Protein AF-A0A0P7YAD1-F1 (afdb_monomer_lite)

Secondary structure (DSSP, 8-state):
--THHHHHHHHHHHTS-SS----TTS--SS---HHHHHTT----HHHHHHHT--HHHHHHTT---HHHHHHHHHHHHHHHHHH--S--S----S-GGG-SSHHHHHHHHHHHHT--GGGS-HHHHHHHHHHHGGGHHHHHHHHHHHHHHHHHHHHHHHHHHHHHHHHHHTTS------

Foldseek 3Di:
DPPPPVVVVVVVVVVPPPPPDQPPPPCLDPDFAPVCVVVVDHCDPVLVVLLPLAPCCQVVHPHDPLVVVLLVVLLVVVCVPQPVCPDDPFDLPPLVVVAPDSLSSSVSSCVSSVHDPVSDDSVRSVVSCVVCVVCSVVVSVVVVVSSVCSNVSNVVVVVRVVNRVVVVVVVDPPDDDD

Radius of gyration: 21.9 Å; chains: 1; bounding box: 56×37×68 Å

InterPro domains:
  IPR052220 Methyltransferase-like protein 25 [PTHR12496] (26-169)

Sequence (178 aa):
MEENVESHIGHLYRSHKFYGKRPVGGVWGFPMSQYLRDQAWFCGRNARMSACLALERVAVGKGLPTESLFYRAVFHVILQDHYNAFKSEKRVGNVYSKAGSFVDYVRKALRKLELDESKLSDSLVQSYHDKYRPRMKEMEAFNMLKVSLAPCIEGLILLDRLCYLKEQVNHCPQGPEG

Structure (mmCIF, N/CA/C/O backbone):
data_AF-A0A0P7YAD1-F1
#
_entry.id   AF-A0A0P7YAD1-F1
#
loop_
_atom_site.group_PDB
_atom_site.id
_atom_site.type_symbol
_atom_site.label_atom_id
_atom_site.label_alt_id
_atom_site.label_comp_id
_atom_site.label_asym_id
_atom_site.label_entity_id
_atom_site.label_seq_id
_atom_site.pdbx_PDB_ins_code
_atom_site.Cartn_x
_atom_site.Cartn_y
_atom_site.Cartn_z
_atom_site.occupancy
_atom_site.B_iso_or_equiv
_atom_site.auth_seq_id
_atom_site.auth_comp_id
_atom_site.auth_asym_id
_atom_site.auth_atom_id
_atom_site.pdbx_PDB_model_num
ATOM 1 N N . MET A 1 1 ? -10.689 -23.020 15.545 1.00 33.88 1 MET A N 1
ATOM 2 C CA . MET A 1 1 ? -11.239 -21.916 14.720 1.00 33.88 1 MET A CA 1
ATOM 3 C C . MET A 1 1 ? -10.129 -20.911 14.394 1.00 33.88 1 MET A C 1
ATOM 5 O O . MET A 1 1 ? -10.288 -19.720 14.617 1.00 33.88 1 MET A O 1
ATOM 9 N N . GLU A 1 2 ? -8.995 -21.390 13.873 1.00 28.39 2 GLU A N 1
ATOM 10 C CA . GLU A 1 2 ? -7.794 -20.568 13.611 1.00 28.39 2 GLU A CA 1
ATOM 11 C C . GLU A 1 2 ? -7.416 -20.514 12.119 1.00 28.39 2 GLU A C 1
ATOM 13 O O . GLU A 1 2 ? -6.610 -19.684 11.720 1.00 28.39 2 GLU A O 1
ATOM 18 N N . GLU A 1 3 ? -8.073 -21.290 11.253 1.00 26.02 3 GLU A N 1
ATOM 19 C CA . GLU A 1 3 ? -7.731 -21.380 9.821 1.00 26.02 3 GLU A CA 1
ATOM 20 C C . GLU A 1 3 ? -8.206 -20.201 8.949 1.00 26.02 3 GLU A C 1
ATOM 22 O O . GLU A 1 3 ? -7.826 -20.097 7.785 1.00 26.02 3 GLU A O 1
ATOM 27 N N . ASN A 1 4 ? -9.028 -19.280 9.464 1.00 31.06 4 ASN A N 1
ATOM 28 C CA . ASN A 1 4 ? -9.724 -18.309 8.603 1.00 31.06 4 ASN A CA 1
ATOM 29 C C . ASN A 1 4 ? -9.055 -16.922 8.496 1.00 31.06 4 ASN A C 1
ATOM 31 O O . ASN A 1 4 ? -9.454 -16.102 7.667 1.00 31.06 4 ASN A O 1
ATOM 35 N N . VAL A 1 5 ? -8.022 -16.643 9.300 1.00 36.38 5 VAL A N 1
ATOM 36 C CA . VAL A 1 5 ? -7.382 -15.312 9.364 1.00 36.38 5 VAL A CA 1
ATOM 37 C C . VAL A 1 5 ? -6.183 -15.189 8.410 1.00 36.38 5 VAL A C 1
ATOM 39 O O . VAL A 1 5 ? -5.984 -14.125 7.813 1.00 36.38 5 VAL A O 1
ATOM 42 N N . GLU A 1 6 ? -5.421 -16.267 8.195 1.00 29.31 6 GLU A N 1
ATOM 43 C CA . GLU A 1 6 ? -4.294 -16.289 7.243 1.00 29.31 6 GLU A CA 1
ATOM 44 C C . GLU A 1 6 ? -4.761 -16.174 5.785 1.00 29.31 6 GLU A C 1
ATOM 46 O O . GLU A 1 6 ? -4.167 -15.439 4.990 1.00 29.31 6 GLU A O 1
ATOM 51 N N . SER A 1 7 ? -5.895 -16.801 5.453 1.00 32.44 7 SER A N 1
ATOM 52 C CA . SER A 1 7 ? -6.536 -16.683 4.137 1.00 32.44 7 SER A CA 1
ATOM 53 C C . SER A 1 7 ? -6.881 -15.228 3.789 1.00 32.44 7 SER A C 1
ATOM 55 O O . SER A 1 7 ? -6.667 -14.799 2.655 1.00 32.44 7 SER A O 1
ATOM 57 N N . HIS A 1 8 ? -7.340 -14.427 4.759 1.00 34.62 8 HIS A N 1
ATOM 58 C CA . HIS A 1 8 ? -7.904 -13.095 4.504 1.00 34.62 8 HIS A CA 1
ATOM 59 C C . HIS A 1 8 ? -6.856 -11.984 4.329 1.00 34.62 8 HIS A C 1
ATOM 61 O O . HIS A 1 8 ? -7.015 -11.132 3.449 1.00 34.62 8 HIS A O 1
ATOM 67 N N . ILE A 1 9 ? -5.745 -12.017 5.078 1.00 37.88 9 ILE A N 1
ATOM 68 C CA . ILE A 1 9 ? -4.598 -11.127 4.795 1.00 37.88 9 ILE A CA 1
ATOM 69 C C . ILE A 1 9 ? -3.964 -11.514 3.457 1.00 37.88 9 ILE A C 1
ATOM 71 O O . ILE A 1 9 ? -3.654 -10.642 2.637 1.00 37.88 9 ILE A O 1
ATOM 75 N N . GLY A 1 10 ? -3.875 -12.821 3.192 1.00 30.00 10 GLY A N 1
ATOM 76 C CA . GLY A 1 10 ? -3.528 -13.347 1.881 1.00 30.00 10 GLY A CA 1
ATOM 77 C C . GLY A 1 10 ? -4.451 -12.807 0.789 1.00 30.00 10 GLY A C 1
ATOM 78 O O . GLY A 1 10 ? -3.959 -12.408 -0.258 1.00 30.00 10 GLY A O 1
ATOM 79 N N . HIS A 1 11 ? -5.765 -12.710 1.022 1.00 30.70 11 HIS A N 1
ATOM 80 C CA . HIS A 1 11 ? -6.741 -12.272 0.020 1.00 30.70 11 HIS A CA 1
ATOM 81 C C . HIS A 1 11 ? -6.671 -10.772 -0.316 1.00 30.70 11 HIS A C 1
ATOM 83 O O . HIS A 1 11 ? -6.850 -10.398 -1.482 1.00 30.70 11 HIS A O 1
ATOM 89 N N . LEU A 1 12 ? -6.342 -9.926 0.669 1.00 38.22 12 LEU A N 1
ATOM 90 C CA . LEU A 1 12 ? -6.096 -8.490 0.476 1.00 38.22 12 LEU A CA 1
ATOM 91 C C . LEU A 1 12 ? -4.857 -8.221 -0.399 1.00 38.22 12 LEU A C 1
ATOM 93 O O . LEU A 1 12 ? -4.851 -7.253 -1.160 1.00 38.22 12 LEU A O 1
ATOM 97 N N . TYR A 1 13 ? -3.860 -9.114 -0.381 1.00 37.09 13 TYR A N 1
ATOM 98 C CA . TYR A 1 13 ? -2.727 -9.091 -1.318 1.00 37.09 13 TYR A CA 1
ATOM 99 C C . TYR A 1 13 ? -2.970 -9.903 -2.606 1.00 37.09 13 TYR A C 1
ATOM 101 O O . TYR A 1 13 ? -2.448 -9.549 -3.661 1.00 37.09 13 TYR A O 1
ATOM 109 N N . ARG A 1 14 ? -3.826 -10.933 -2.570 1.00 30.84 14 ARG A N 1
ATOM 110 C CA . ARG A 1 14 ? -4.190 -11.797 -3.715 1.00 30.84 14 ARG A CA 1
ATOM 111 C C . ARG A 1 14 ? -5.098 -11.102 -4.730 1.00 30.84 14 ARG A C 1
ATOM 113 O O . ARG A 1 14 ? -5.186 -11.541 -5.873 1.00 30.84 14 ARG A O 1
ATOM 120 N N . SER A 1 15 ? -5.755 -10.002 -4.351 1.00 26.36 15 SER A N 1
ATOM 121 C CA . SER A 1 15 ? -6.592 -9.225 -5.279 1.00 26.36 15 SER A CA 1
ATOM 122 C C . SER A 1 15 ? -5.781 -8.367 -6.267 1.00 26.36 15 SER A C 1
ATOM 124 O O . SER A 1 15 ? -6.325 -7.865 -7.249 1.00 26.36 15 SER A O 1
ATOM 126 N N . HIS A 1 16 ? -4.458 -8.260 -6.093 1.00 33.84 16 HIS A N 1
ATOM 127 C CA . HIS A 1 16 ? -3.575 -7.939 -7.213 1.00 33.84 16 HIS A CA 1
ATOM 128 C C . HIS A 1 16 ? -3.296 -9.228 -7.980 1.00 33.84 16 HIS A C 1
ATOM 130 O O . HIS A 1 16 ? -2.277 -9.884 -7.776 1.00 33.84 16 HIS A O 1
ATOM 136 N N . LYS A 1 17 ? -4.207 -9.597 -8.889 1.00 28.75 17 LYS A N 1
ATOM 137 C CA . LYS A 1 17 ? -3.849 -10.519 -9.967 1.00 28.75 17 LYS A CA 1
ATOM 138 C C . LYS A 1 17 ? -2.569 -9.974 -10.612 1.00 28.75 17 LYS A C 1
ATOM 140 O O . LYS A 1 17 ? -2.616 -8.935 -11.264 1.00 28.75 17 LYS A O 1
ATOM 145 N N . PHE A 1 18 ? -1.452 -10.687 -10.465 1.00 35.75 18 PHE A N 1
ATOM 146 C CA . PHE A 1 18 ? -0.202 -10.492 -11.216 1.00 35.75 18 PHE A CA 1
ATOM 147 C C . PHE A 1 18 ? -0.360 -10.861 -12.706 1.00 35.75 18 PHE A C 1
ATOM 149 O O . PHE A 1 18 ? 0.581 -11.258 -13.374 1.00 35.75 18 PHE A O 1
ATOM 156 N N . TYR A 1 19 ? -1.564 -10.693 -13.245 1.00 34.97 19 TYR A N 1
ATOM 157 C CA . TYR A 1 19 ? -1.807 -10.560 -14.665 1.00 34.97 19 TYR A CA 1
ATOM 158 C C . TYR A 1 19 ? -2.118 -9.087 -14.861 1.00 34.97 19 TYR A C 1
ATOM 160 O O . TYR A 1 19 ? -3.256 -8.650 -14.666 1.00 34.97 19 TYR A O 1
ATOM 168 N N . GLY A 1 20 ? -1.082 -8.302 -15.161 1.00 43.09 20 GLY A N 1
ATOM 169 C CA . GLY A 1 20 ? -1.283 -6.943 -15.636 1.00 43.09 20 GLY A CA 1
ATOM 170 C C . GLY A 1 20 ? -2.297 -7.002 -16.773 1.00 43.09 20 GLY A C 1
ATOM 171 O O . GLY A 1 20 ? -2.070 -7.681 -17.774 1.00 43.09 20 GLY A O 1
ATOM 172 N N . LYS A 1 21 ? -3.460 -6.360 -16.603 1.00 43.47 21 LYS A N 1
ATOM 173 C CA . LYS A 1 21 ? -4.365 -6.121 -17.730 1.00 43.47 21 LYS A CA 1
ATOM 174 C C . LYS A 1 21 ? -3.512 -5.492 -18.831 1.00 43.47 21 LYS A C 1
ATOM 176 O O . LYS A 1 21 ? -2.878 -4.468 -18.570 1.00 43.47 21 LYS A O 1
ATOM 181 N N . ARG A 1 22 ? -3.500 -6.101 -20.025 1.00 51.75 22 ARG A N 1
ATOM 182 C CA . ARG A 1 22 ? -2.919 -5.488 -21.228 1.00 51.75 22 ARG A CA 1
ATOM 183 C C . ARG A 1 22 ? -3.364 -4.021 -21.275 1.00 51.75 22 ARG A C 1
ATOM 185 O O . ARG A 1 22 ? -4.562 -3.782 -21.080 1.00 51.75 22 ARG A O 1
ATOM 192 N N . PRO A 1 23 ? -2.461 -3.051 -21.497 1.00 51.47 23 PRO A N 1
ATOM 193 C CA . PRO A 1 23 ? -2.875 -1.671 -21.671 1.00 51.47 23 PRO A CA 1
ATOM 194 C C . PRO A 1 23 ? -3.835 -1.621 -22.858 1.00 51.47 23 PRO A C 1
ATOM 196 O O . PRO A 1 23 ? -3.457 -1.927 -23.989 1.00 51.47 23 PRO A O 1
ATOM 199 N N . VAL A 1 24 ? -5.098 -1.292 -22.600 1.00 46.03 24 VAL A N 1
ATOM 200 C CA . VAL A 1 24 ? -6.066 -1.035 -23.665 1.00 46.03 24 VAL A CA 1
ATOM 201 C C . VAL A 1 24 ? -5.606 0.270 -24.315 1.00 46.03 24 VAL A C 1
ATOM 203 O O . VAL A 1 24 ? -5.712 1.324 -23.697 1.00 46.03 24 VAL A O 1
ATOM 206 N N . GLY A 1 25 ? -4.981 0.178 -25.493 1.00 55.97 25 GLY A N 1
ATOM 207 C CA . GLY A 1 25 ? -4.417 1.330 -26.210 1.00 55.97 25 GLY A CA 1
ATOM 208 C C . GLY A 1 25 ? -2.891 1.360 -26.377 1.00 55.97 25 GLY A C 1
ATOM 209 O O . GLY A 1 25 ? -2.363 2.404 -26.735 1.00 55.97 25 GLY A O 1
ATOM 210 N N . GLY A 1 26 ? -2.159 0.266 -26.124 1.00 52.25 26 GLY A N 1
ATOM 211 C CA . GLY A 1 26 ? -0.745 0.146 -26.541 1.00 52.25 26 GLY A CA 1
ATOM 212 C C . GLY A 1 26 ? 0.274 0.977 -25.746 1.00 52.25 26 GLY A C 1
ATOM 213 O O . GLY A 1 26 ? 1.462 0.961 -26.057 1.00 52.25 26 GLY A O 1
ATOM 214 N N . VAL A 1 27 ? -0.153 1.675 -24.691 1.00 53.19 27 VAL A N 1
ATOM 215 C CA . VAL A 1 27 ? 0.749 2.450 -23.832 1.00 53.19 27 VAL A CA 1
ATOM 216 C C . VAL A 1 27 ? 1.306 1.543 -22.735 1.00 53.19 27 VAL A C 1
ATOM 218 O O . VAL A 1 27 ? 0.691 1.353 -21.688 1.00 53.19 27 VAL A O 1
ATOM 221 N N . TRP A 1 28 ? 2.497 0.990 -22.960 1.00 57.94 28 TRP A N 1
ATOM 222 C CA . TRP A 1 28 ? 3.236 0.172 -21.983 1.00 57.94 28 TRP A CA 1
ATOM 223 C C . TRP A 1 28 ? 3.667 0.960 -20.730 1.00 57.94 28 TRP A C 1
ATOM 225 O O . TRP A 1 28 ? 4.074 0.386 -19.719 1.00 57.94 28 TRP A O 1
ATOM 235 N N . GLY A 1 29 ? 3.509 2.286 -20.768 1.00 62.19 29 GLY A N 1
ATOM 236 C CA . GLY A 1 29 ? 3.978 3.214 -19.753 1.00 62.19 29 GLY A CA 1
ATOM 237 C C . GLY A 1 29 ? 5.424 3.613 -20.024 1.00 62.19 29 GLY A C 1
ATOM 238 O O . GLY A 1 29 ? 5.790 3.904 -21.155 1.00 62.19 29 GLY A O 1
ATOM 239 N N . PHE A 1 30 ? 6.220 3.662 -18.960 1.00 62.94 30 PHE A N 1
ATOM 240 C CA . PHE A 1 30 ? 7.678 3.809 -18.975 1.00 62.94 30 PHE A CA 1
ATOM 241 C C . PHE A 1 30 ? 8.341 3.015 -20.124 1.00 62.94 30 PHE A C 1
ATOM 243 O O . PHE A 1 30 ? 7.892 1.896 -20.372 1.00 62.94 30 PHE A O 1
ATOM 250 N N . PRO A 1 31 ? 9.375 3.544 -20.815 1.00 75.31 31 PRO A N 1
ATOM 251 C CA . PRO A 1 31 ? 9.978 2.845 -21.951 1.00 75.31 31 PRO A CA 1
ATOM 252 C C . PRO A 1 31 ? 10.524 1.485 -21.505 1.00 75.31 31 PRO A C 1
ATOM 254 O O . PRO A 1 31 ? 11.282 1.424 -20.538 1.00 75.31 31 PRO A O 1
ATOM 257 N N . MET A 1 32 ? 10.107 0.423 -22.199 1.00 85.19 32 MET A N 1
ATOM 258 C CA . MET A 1 32 ? 10.561 -0.955 -21.982 1.00 85.19 32 MET A CA 1
ATOM 259 C C . MET A 1 32 ? 11.141 -1.528 -23.267 1.00 85.19 32 MET A C 1
ATOM 261 O O . MET A 1 32 ? 10.681 -1.151 -24.352 1.00 85.19 32 MET A O 1
ATOM 265 N N . SER A 1 33 ? 12.097 -2.447 -23.140 1.00 90.94 33 SER A N 1
ATOM 266 C CA . SER A 1 33 ? 12.703 -3.147 -24.278 1.00 90.94 33 SER A CA 1
ATOM 267 C C . SER A 1 33 ? 11.670 -3.922 -25.099 1.00 90.94 33 SER A C 1
ATOM 269 O O . SER A 1 33 ? 10.622 -4.334 -24.587 1.00 90.94 33 SER A O 1
ATOM 271 N N . GLN A 1 34 ? 11.962 -4.142 -26.380 1.00 89.38 34 GLN A N 1
ATOM 272 C CA . GLN A 1 34 ? 11.157 -4.991 -27.252 1.00 89.38 34 GLN A CA 1
ATOM 273 C C . GLN A 1 34 ? 11.053 -6.405 -26.681 1.00 89.38 34 GLN A C 1
ATOM 275 O O . GLN A 1 34 ? 9.955 -6.953 -26.646 1.00 89.38 34 GLN A O 1
ATOM 280 N N . TYR A 1 35 ? 12.142 -6.934 -26.117 1.00 90.19 35 TYR A N 1
ATOM 281 C CA . TYR A 1 35 ? 12.139 -8.238 -25.455 1.00 90.19 35 TYR A CA 1
ATOM 282 C C . TYR A 1 35 ? 11.052 -8.352 -24.372 1.00 90.19 35 TYR A C 1
ATOM 284 O O . TYR A 1 35 ? 10.239 -9.277 -24.401 1.00 90.19 35 TYR A O 1
ATOM 292 N N . LEU A 1 36 ? 10.976 -7.398 -23.433 1.00 89.12 36 LEU A N 1
ATOM 293 C CA . LEU A 1 36 ? 9.944 -7.440 -22.389 1.00 89.12 36 LEU A CA 1
ATOM 294 C C . LEU A 1 36 ? 8.533 -7.181 -22.932 1.00 89.12 36 LEU A C 1
ATOM 296 O O . LEU A 1 36 ? 7.573 -7.750 -22.401 1.00 89.12 36 LEU A O 1
ATOM 300 N N . ARG A 1 37 ? 8.391 -6.363 -23.985 1.00 86.81 37 ARG A N 1
ATOM 301 C CA . ARG A 1 37 ? 7.104 -6.157 -24.673 1.00 86.81 37 ARG A CA 1
ATOM 302 C C . ARG A 1 37 ? 6.595 -7.447 -25.317 1.00 86.81 37 ARG A C 1
ATOM 304 O O . ARG A 1 37 ? 5.426 -7.782 -25.127 1.00 86.81 37 ARG A O 1
ATOM 311 N N . ASP A 1 38 ? 7.459 -8.187 -26.009 1.00 89.19 38 ASP A N 1
ATOM 312 C CA . ASP A 1 38 ? 7.120 -9.451 -26.683 1.00 89.19 38 ASP A CA 1
ATOM 313 C C . ASP A 1 38 ? 6.714 -10.534 -25.685 1.00 89.19 38 ASP A C 1
ATOM 315 O O . ASP A 1 38 ? 5.788 -11.308 -25.918 1.00 89.19 38 ASP A O 1
ATOM 319 N N . GLN A 1 39 ? 7.361 -10.536 -24.522 1.00 87.69 39 GLN A N 1
ATOM 320 C CA . GLN A 1 39 ? 7.035 -11.417 -23.405 1.00 87.69 39 GLN A CA 1
ATOM 321 C C . GLN A 1 39 ? 5.830 -10.922 -22.574 1.00 87.69 39 GLN A C 1
ATOM 323 O O . GLN A 1 39 ? 5.520 -11.492 -21.529 1.00 87.69 39 GLN A O 1
ATOM 328 N N . ALA A 1 40 ? 5.145 -9.861 -23.017 1.00 84.62 40 ALA A N 1
ATOM 329 C CA . ALA A 1 40 ? 3.976 -9.265 -22.370 1.00 84.62 40 ALA A CA 1
ATOM 330 C C . ALA A 1 40 ? 4.185 -8.884 -20.889 1.00 84.62 40 ALA A C 1
ATOM 332 O O . ALA A 1 40 ? 3.241 -8.907 -20.090 1.00 84.62 40 ALA A O 1
ATOM 333 N N . TRP A 1 41 ? 5.408 -8.497 -20.513 1.00 84.12 41 TRP A N 1
ATOM 334 C CA . TRP A 1 41 ? 5.685 -7.975 -19.176 1.00 84.12 41 TRP A CA 1
ATOM 335 C C . TRP A 1 41 ? 5.097 -6.578 -18.997 1.00 84.12 41 TRP A C 1
ATOM 337 O O . TRP A 1 41 ? 4.873 -5.836 -19.951 1.00 84.12 41 TRP A O 1
ATOM 347 N N . PHE A 1 42 ? 4.850 -6.202 -17.741 1.00 79.50 42 PHE A N 1
ATOM 348 C CA . PHE A 1 42 ? 4.350 -4.876 -17.398 1.00 79.50 42 PHE A CA 1
ATOM 349 C C . PHE A 1 42 ? 5.025 -4.336 -16.138 1.00 79.50 42 PHE A C 1
ATOM 351 O O . PHE A 1 42 ? 4.762 -4.790 -15.022 1.00 79.50 42 PHE A O 1
ATOM 358 N N . CYS A 1 43 ? 5.846 -3.298 -16.299 1.00 80.19 43 CYS A N 1
ATOM 359 C CA . CYS A 1 43 ? 6.415 -2.563 -15.176 1.00 80.19 43 CYS A CA 1
ATOM 360 C C . CYS A 1 43 ? 5.463 -1.442 -14.733 1.00 80.19 43 CYS A C 1
ATOM 362 O O . CYS A 1 43 ? 5.580 -0.284 -15.136 1.00 80.19 43 CYS A O 1
ATOM 364 N N . GLY A 1 44 ? 4.476 -1.788 -13.903 1.00 82.12 44 GLY A N 1
ATOM 365 C CA . GLY A 1 44 ? 3.472 -0.847 -13.402 1.00 82.12 44 GLY A CA 1
ATOM 366 C C . GLY A 1 44 ? 3.996 0.167 -12.376 1.00 82.12 44 GLY A C 1
ATOM 367 O O . GLY A 1 44 ? 5.119 0.082 -11.881 1.00 82.12 44 GLY A O 1
ATOM 368 N N . ARG A 1 45 ? 3.137 1.123 -11.984 1.00 83.88 45 ARG A N 1
ATOM 369 C CA . ARG A 1 45 ? 3.468 2.142 -10.967 1.00 83.88 45 ARG A CA 1
ATOM 370 C C . ARG A 1 45 ? 3.987 1.523 -9.666 1.00 83.88 45 ARG A C 1
ATOM 372 O O . ARG A 1 45 ? 4.941 2.047 -9.111 1.00 83.88 45 ARG A O 1
ATOM 379 N N . ASN A 1 46 ? 3.386 0.431 -9.193 1.00 85.81 46 ASN A N 1
ATOM 380 C CA . ASN A 1 46 ? 3.787 -0.208 -7.936 1.00 85.81 46 ASN A CA 1
ATOM 381 C C . ASN A 1 46 ? 5.214 -0.760 -7.999 1.00 85.81 46 ASN A C 1
ATOM 383 O O . ASN A 1 46 ? 5.969 -0.523 -7.068 1.00 85.81 46 ASN A O 1
ATOM 387 N N . ALA A 1 47 ? 5.599 -1.410 -9.103 1.00 87.75 47 ALA A N 1
ATOM 388 C CA . ALA A 1 47 ? 6.963 -1.904 -9.294 1.00 87.75 47 ALA A CA 1
ATOM 389 C C . ALA A 1 47 ? 7.974 -0.749 -9.265 1.00 87.75 47 ALA A C 1
ATOM 391 O O . ALA A 1 47 ? 8.934 -0.789 -8.502 1.00 87.75 47 ALA A O 1
ATOM 392 N N . ARG A 1 48 ? 7.692 0.338 -9.998 1.00 88.69 48 ARG A N 1
ATOM 393 C CA . ARG A 1 48 ? 8.544 1.539 -9.998 1.00 88.69 48 ARG A CA 1
ATOM 394 C C . ARG A 1 48 ? 8.627 2.209 -8.625 1.00 88.69 48 ARG A C 1
ATOM 396 O O . ARG A 1 48 ? 9.701 2.614 -8.213 1.00 88.69 48 ARG A O 1
ATOM 403 N N . MET A 1 49 ? 7.512 2.302 -7.898 1.00 89.81 49 MET A N 1
ATOM 404 C CA . MET A 1 49 ? 7.504 2.833 -6.529 1.00 89.81 49 MET A CA 1
ATOM 405 C C . MET A 1 49 ? 8.290 1.936 -5.565 1.00 89.81 49 MET A C 1
ATOM 407 O O . MET A 1 49 ? 8.965 2.452 -4.681 1.00 89.81 49 MET A O 1
ATOM 411 N N . SER A 1 50 ? 8.200 0.612 -5.725 1.00 90.75 50 SER A N 1
ATOM 412 C CA . SER A 1 50 ? 8.943 -0.354 -4.915 1.00 90.75 50 SER A CA 1
ATOM 413 C C . SER A 1 50 ? 10.441 -0.300 -5.181 1.00 90.75 50 SER A C 1
ATOM 415 O O . SER A 1 50 ? 11.192 -0.342 -4.219 1.00 90.75 50 SER A O 1
ATOM 417 N N . ALA A 1 51 ? 10.871 -0.126 -6.433 1.00 92.06 51 ALA A N 1
ATOM 418 C CA . ALA A 1 51 ? 12.282 0.057 -6.780 1.00 92.06 51 ALA A CA 1
ATOM 419 C C . ALA A 1 51 ? 12.920 1.270 -6.079 1.00 92.06 51 ALA A C 1
ATOM 421 O O . ALA A 1 51 ? 14.104 1.261 -5.784 1.00 92.06 51 ALA A O 1
ATOM 422 N N . CYS A 1 52 ? 12.136 2.301 -5.750 1.00 90.12 52 CYS A N 1
ATOM 423 C CA . CYS A 1 52 ? 12.629 3.483 -5.039 1.00 90.12 52 CYS A CA 1
ATOM 424 C C . CYS A 1 52 ? 12.720 3.313 -3.507 1.00 90.12 52 CYS A C 1
ATOM 426 O O . CYS A 1 52 ? 13.005 4.288 -2.802 1.00 90.12 52 CYS A O 1
ATOM 428 N N . LEU A 1 53 ? 12.433 2.127 -2.959 1.00 88.50 53 LEU A N 1
ATOM 429 C CA . LEU A 1 53 ? 12.568 1.858 -1.525 1.00 88.50 53 LEU A CA 1
ATOM 430 C C . LEU A 1 53 ? 14.038 1.579 -1.182 1.00 88.50 53 LEU A C 1
ATOM 432 O O . LEU A 1 53 ? 14.496 0.446 -1.237 1.00 88.50 53 LEU A O 1
ATOM 436 N N . ALA A 1 54 ? 14.779 2.616 -0.801 1.00 84.31 54 ALA A N 1
ATOM 437 C CA . ALA A 1 54 ? 16.179 2.473 -0.406 1.00 84.31 54 ALA A CA 1
ATOM 438 C C . ALA A 1 54 ? 16.319 1.978 1.045 1.00 84.31 54 ALA A C 1
ATOM 440 O O . ALA A 1 54 ? 15.787 2.606 1.966 1.00 84.31 54 ALA A O 1
ATOM 441 N N . LEU A 1 55 ? 17.094 0.906 1.255 1.00 83.81 55 LEU A N 1
ATOM 442 C CA . LEU A 1 55 ? 17.395 0.362 2.586 1.00 83.81 55 LEU A CA 1
ATOM 443 C C . LEU A 1 55 ? 18.075 1.390 3.495 1.00 83.81 55 LEU A C 1
ATOM 445 O O . LEU A 1 55 ? 17.676 1.548 4.645 1.00 83.81 55 LEU A O 1
ATOM 449 N N . GLU A 1 56 ? 19.039 2.142 2.966 1.00 83.38 56 GLU A N 1
ATOM 450 C CA . GLU A 1 56 ? 19.757 3.182 3.711 1.00 83.38 56 GLU A CA 1
ATOM 451 C C . GLU A 1 56 ? 18.807 4.248 4.273 1.00 83.38 56 GLU A C 1
ATOM 453 O O . GLU A 1 56 ? 18.905 4.629 5.437 1.00 83.38 56 GLU A O 1
ATOM 458 N N . ARG A 1 57 ? 17.805 4.665 3.486 1.00 82.88 57 ARG A N 1
ATOM 459 C CA . ARG A 1 57 ? 16.790 5.630 3.933 1.00 82.88 57 ARG A CA 1
ATOM 460 C C . ARG A 1 57 ? 15.972 5.095 5.108 1.00 82.88 57 ARG A C 1
ATOM 462 O O . ARG A 1 57 ? 15.542 5.876 5.951 1.00 82.88 57 ARG A O 1
ATOM 469 N N . VAL A 1 58 ? 15.725 3.788 5.146 1.00 82.00 58 VAL A N 1
ATOM 470 C CA . VAL A 1 58 ? 14.999 3.144 6.246 1.00 82.00 58 VAL A CA 1
ATOM 471 C C . VAL A 1 58 ? 15.893 3.016 7.479 1.00 82.00 58 VAL A C 1
ATOM 473 O O . VAL A 1 58 ? 15.424 3.294 8.577 1.00 82.00 58 VAL A O 1
ATOM 476 N N . ALA A 1 59 ? 17.163 2.650 7.295 1.00 79.69 59 ALA A N 1
ATOM 477 C CA . ALA A 1 59 ? 18.120 2.445 8.381 1.00 79.69 59 ALA A CA 1
ATOM 478 C C . ALA A 1 59 ? 18.567 3.752 9.063 1.00 79.69 59 ALA A C 1
ATOM 480 O O . ALA A 1 59 ? 18.685 3.791 10.283 1.00 79.69 59 ALA A O 1
ATOM 481 N N . VAL A 1 60 ? 18.802 4.819 8.291 1.00 78.00 60 VAL A N 1
ATOM 482 C CA . VAL A 1 60 ? 19.297 6.123 8.784 1.00 78.00 60 VAL A CA 1
ATOM 483 C C . VAL A 1 60 ? 18.153 7.116 9.045 1.00 78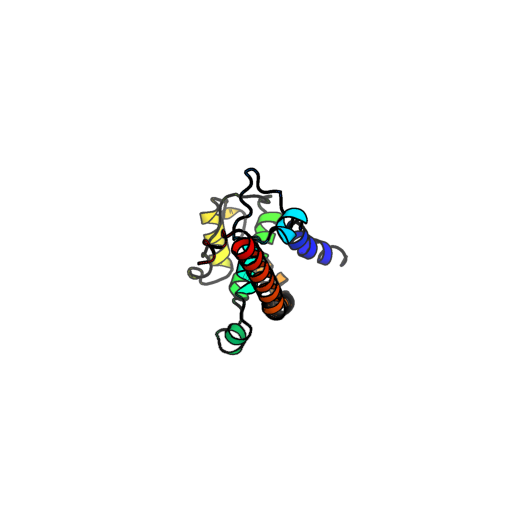.00 60 VAL A C 1
ATOM 485 O O . VAL A 1 60 ? 18.301 8.071 9.805 1.00 78.00 60 VAL A O 1
ATOM 488 N N . GLY A 1 61 ? 16.998 6.919 8.404 1.00 74.38 61 GLY A N 1
ATOM 489 C CA . GLY A 1 61 ? 15.829 7.787 8.536 1.00 74.38 61 GLY A CA 1
ATOM 490 C C . GLY A 1 61 ? 14.891 7.411 9.689 1.00 74.38 61 GLY A C 1
ATOM 491 O O . GLY A 1 61 ? 15.245 6.710 10.628 1.00 74.38 61 GLY A O 1
ATOM 492 N N . LYS A 1 62 ? 13.631 7.860 9.601 1.00 68.00 62 LYS A N 1
ATOM 493 C CA . LYS A 1 62 ? 12.576 7.605 10.609 1.00 68.00 62 LYS A CA 1
ATOM 494 C C . LYS A 1 62 ? 11.989 6.178 10.564 1.00 68.00 62 LYS A C 1
ATOM 496 O O . LYS A 1 62 ? 10.880 5.970 11.049 1.00 68.00 62 LYS A O 1
ATOM 501 N N . GLY A 1 63 ? 12.680 5.216 9.951 1.00 74.81 63 GLY A N 1
ATOM 502 C CA . GLY A 1 63 ? 12.148 3.874 9.711 1.00 74.81 63 GLY A CA 1
ATOM 503 C C . GLY A 1 63 ? 10.970 3.844 8.726 1.00 74.81 63 GLY A C 1
ATOM 504 O O . GLY A 1 63 ? 10.754 4.763 7.930 1.00 74.81 63 GLY A O 1
ATOM 505 N N . LEU A 1 64 ? 10.209 2.750 8.752 1.00 78.31 64 LEU A N 1
ATOM 506 C CA . LEU A 1 64 ? 9.017 2.567 7.920 1.00 78.31 64 LEU A CA 1
ATOM 507 C C . LEU A 1 64 ? 7.804 3.291 8.537 1.00 78.31 64 LEU A C 1
ATOM 509 O O . LEU A 1 64 ? 7.667 3.310 9.759 1.00 78.31 64 LEU A O 1
ATOM 513 N N . PRO A 1 65 ? 6.877 3.858 7.736 1.00 77.06 65 PRO A N 1
ATOM 514 C CA . PRO A 1 65 ? 5.688 4.556 8.241 1.00 77.06 65 PRO A CA 1
ATOM 515 C C . PRO A 1 65 ? 4.591 3.575 8.705 1.00 77.06 65 PRO A C 1
ATOM 517 O O . PRO A 1 65 ? 3.442 3.644 8.255 1.00 77.06 65 PRO A O 1
ATOM 520 N N . THR A 1 66 ? 4.958 2.646 9.589 1.00 82.50 66 THR A N 1
ATOM 521 C CA . THR A 1 66 ? 4.174 1.483 10.021 1.00 82.50 66 THR A CA 1
ATOM 522 C C . THR A 1 66 ? 2.821 1.889 10.600 1.00 82.50 66 THR A C 1
ATOM 524 O O . THR A 1 66 ? 1.802 1.387 10.143 1.00 82.50 66 THR A O 1
ATOM 527 N N . GLU A 1 67 ? 2.767 2.874 11.494 1.00 90.69 67 GLU A N 1
ATOM 528 C CA . GLU A 1 67 ? 1.518 3.279 12.162 1.00 90.69 67 GLU A CA 1
ATOM 529 C C . GLU A 1 67 ? 0.432 3.739 11.169 1.00 90.69 67 GLU A C 1
ATOM 531 O O . GLU A 1 67 ? -0.729 3.336 11.228 1.00 90.69 67 GLU A O 1
ATOM 536 N N . SER A 1 68 ? 0.825 4.525 10.162 1.00 91.50 68 SER A N 1
ATOM 537 C CA . SER A 1 68 ? -0.107 5.005 9.137 1.00 91.50 68 SER A CA 1
ATOM 538 C C . SER A 1 68 ? -0.651 3.877 8.256 1.00 91.50 68 SER A C 1
ATOM 540 O O . SER A 1 68 ? -1.807 3.920 7.826 1.00 91.50 68 SER A O 1
ATOM 542 N N . LEU A 1 69 ? 0.170 2.858 7.985 1.00 90.88 69 LEU A N 1
ATOM 543 C CA . LEU A 1 69 ? -0.233 1.669 7.237 1.00 90.88 69 LEU A CA 1
ATOM 544 C C . LEU A 1 69 ? -1.146 0.784 8.085 1.00 90.88 69 LEU A C 1
ATOM 546 O O . LEU A 1 69 ? -2.132 0.263 7.564 1.00 90.88 69 LEU A O 1
ATOM 550 N N . PHE A 1 70 ? -0.865 0.691 9.384 1.00 94.06 70 PHE A N 1
ATOM 551 C CA . PHE A 1 70 ? -1.665 -0.053 10.347 1.00 94.06 70 PHE A CA 1
ATOM 552 C C . PHE A 1 70 ? -3.079 0.524 10.411 1.00 94.06 70 PHE A C 1
ATOM 554 O O . PHE A 1 70 ? -4.049 -0.200 10.191 1.00 94.06 70 PHE A O 1
ATOM 561 N N . TYR A 1 71 ? -3.203 1.845 10.570 1.00 95.62 71 TYR A N 1
ATOM 562 C CA . TYR A 1 71 ? -4.501 2.524 10.628 1.00 95.62 71 TYR A CA 1
ATOM 563 C C . TYR A 1 71 ? -5.332 2.263 9.370 1.00 95.62 71 TYR A C 1
ATOM 565 O O . TYR A 1 71 ? -6.523 1.969 9.451 1.00 95.62 71 TYR A O 1
ATOM 573 N N . ARG A 1 72 ? -4.695 2.309 8.193 1.00 93.69 72 ARG A N 1
ATOM 574 C CA . ARG A 1 72 ? -5.355 2.004 6.916 1.00 93.69 72 ARG A CA 1
ATOM 575 C C . ARG A 1 72 ? -5.826 0.555 6.841 1.00 93.69 72 ARG A C 1
ATOM 577 O O . ARG A 1 72 ? -6.929 0.313 6.359 1.00 93.69 72 ARG A O 1
ATOM 584 N N . ALA A 1 73 ? -4.997 -0.390 7.279 1.00 93.38 73 ALA A N 1
ATOM 585 C CA . ALA A 1 73 ? -5.320 -1.810 7.240 1.00 93.38 73 ALA A CA 1
ATOM 586 C C . ALA A 1 73 ? -6.497 -2.139 8.166 1.00 93.38 73 ALA A C 1
ATOM 588 O O . ALA A 1 73 ? -7.466 -2.747 7.719 1.00 93.38 73 ALA A O 1
ATOM 589 N N . VAL A 1 74 ? -6.462 -1.670 9.416 1.00 95.69 74 VAL A N 1
ATOM 590 C CA . VAL A 1 74 ? -7.555 -1.893 10.375 1.00 95.69 74 VAL A CA 1
ATOM 591 C C . VAL A 1 74 ? -8.836 -1.196 9.916 1.00 95.69 74 VAL A C 1
ATOM 593 O O . VAL A 1 74 ? -9.911 -1.787 9.970 1.00 95.69 74 VAL A O 1
ATOM 596 N N . PHE A 1 75 ? -8.740 0.024 9.381 1.00 95.19 75 PHE A N 1
ATOM 597 C CA . PHE A 1 75 ? -9.903 0.719 8.829 1.00 95.19 75 PHE A CA 1
ATOM 598 C C . PHE A 1 75 ? -10.544 -0.034 7.656 1.00 95.19 75 PHE A C 1
ATOM 600 O O . PHE A 1 75 ? -11.767 -0.082 7.564 1.00 95.19 75 PHE A O 1
ATOM 607 N N . HIS A 1 76 ? -9.757 -0.673 6.785 1.00 92.69 76 HIS A N 1
ATOM 608 C CA . HIS A 1 76 ? -10.319 -1.529 5.736 1.00 92.69 76 HIS A CA 1
ATOM 609 C C . HIS A 1 76 ? -11.116 -2.714 6.299 1.00 92.69 76 HIS A C 1
ATOM 611 O O . HIS A 1 76 ? -12.157 -3.038 5.736 1.00 92.69 76 HIS A O 1
ATOM 617 N N . VAL A 1 77 ? -10.678 -3.324 7.406 1.00 93.56 77 VAL A N 1
ATOM 618 C CA . VAL A 1 77 ? -11.454 -4.386 8.073 1.00 93.56 77 VAL A CA 1
ATOM 619 C C . VAL A 1 77 ? -12.790 -3.833 8.579 1.00 93.56 77 VAL A C 1
ATOM 621 O O . VAL A 1 77 ? -13.831 -4.427 8.333 1.00 93.56 77 VAL A O 1
ATOM 624 N N . ILE A 1 78 ? -12.791 -2.646 9.194 1.00 94.88 78 ILE A N 1
ATOM 625 C CA . ILE A 1 78 ? -14.027 -1.982 9.643 1.00 94.88 78 ILE A CA 1
ATOM 626 C C . ILE A 1 78 ? -14.981 -1.713 8.464 1.00 94.88 78 ILE A C 1
ATOM 628 O O . ILE A 1 78 ? -16.186 -1.935 8.578 1.00 94.88 78 ILE A O 1
ATOM 632 N N . LEU A 1 79 ? 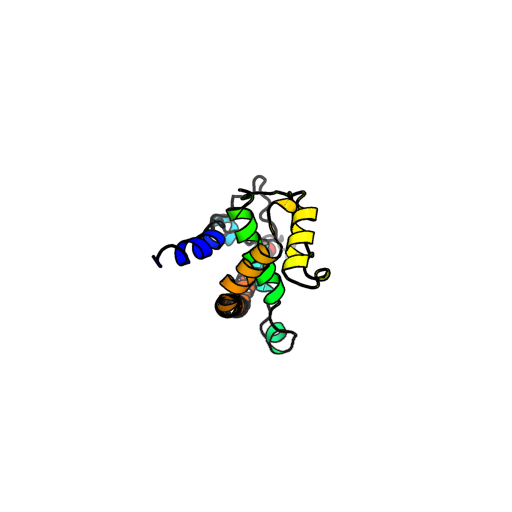-14.460 -1.254 7.319 1.00 92.69 79 LEU A N 1
ATOM 633 C CA . LEU A 1 79 ? -15.259 -1.030 6.106 1.00 92.69 79 LEU A CA 1
ATOM 634 C C . LEU A 1 79 ? -15.896 -2.317 5.570 1.00 92.69 79 LEU A C 1
ATOM 636 O O . LEU A 1 79 ? -17.040 -2.290 5.110 1.00 92.69 79 LEU A O 1
ATOM 640 N N . GLN A 1 80 ? -15.154 -3.422 5.625 1.00 89.44 80 GLN A N 1
ATOM 641 C CA . GLN A 1 80 ? -15.643 -4.741 5.241 1.00 89.44 80 GLN A CA 1
ATOM 642 C C . GLN A 1 80 ? -16.760 -5.205 6.182 1.00 89.44 80 GLN A C 1
ATOM 644 O O . GLN A 1 80 ? -17.819 -5.599 5.701 1.00 89.44 80 GLN A O 1
ATOM 649 N N . ASP A 1 81 ? -16.549 -5.096 7.492 1.00 92.75 81 ASP A N 1
ATOM 650 C CA . ASP A 1 81 ? -17.467 -5.632 8.499 1.00 92.75 81 ASP A CA 1
ATOM 651 C C . ASP A 1 81 ? -18.776 -4.827 8.612 1.00 92.75 81 ASP A C 1
ATOM 653 O O . ASP A 1 81 ? -19.837 -5.414 8.810 1.00 92.75 81 ASP A O 1
ATOM 657 N N . HIS A 1 82 ? -18.730 -3.493 8.477 1.00 92.44 82 HIS A N 1
ATOM 658 C CA . HIS A 1 82 ? -19.874 -2.619 8.817 1.00 92.44 82 HIS A CA 1
ATOM 659 C C . HIS A 1 82 ? -20.505 -1.878 7.636 1.00 92.44 82 HIS A C 1
ATOM 661 O O . HIS A 1 82 ? -21.628 -1.380 7.746 1.00 92.44 82 HIS A O 1
ATOM 667 N N . TYR A 1 83 ? -19.808 -1.776 6.501 1.00 89.00 83 TYR A N 1
ATOM 668 C CA . TYR A 1 83 ? -20.256 -0.947 5.374 1.00 89.00 83 TYR A CA 1
ATOM 669 C C . TYR A 1 83 ? -20.432 -1.719 4.066 1.00 89.00 83 TYR A C 1
ATOM 671 O O . TYR A 1 83 ? -20.861 -1.117 3.083 1.00 89.00 83 TYR A O 1
ATOM 679 N N . ASN A 1 84 ? -20.103 -3.020 4.020 1.00 79.75 84 ASN A N 1
ATOM 680 C CA . ASN A 1 84 ? -20.058 -3.821 2.784 1.00 79.75 84 ASN A CA 1
ATOM 681 C C . ASN A 1 84 ? -19.278 -3.117 1.648 1.00 79.75 84 ASN A C 1
ATOM 683 O O . ASN A 1 84 ? -19.485 -3.367 0.458 1.00 79.75 84 ASN A O 1
ATOM 687 N N . ALA A 1 85 ? -18.376 -2.198 2.007 1.00 66.94 85 ALA A N 1
ATOM 688 C CA . ALA A 1 85 ? -17.774 -1.245 1.091 1.00 66.94 85 ALA A CA 1
ATOM 689 C C . ALA A 1 85 ? -16.470 -1.820 0.534 1.00 66.94 85 ALA A C 1
ATOM 691 O O . ALA A 1 85 ? -15.375 -1.416 0.912 1.00 66.94 85 ALA A O 1
ATOM 692 N N . PHE A 1 86 ? -16.583 -2.779 -0.384 1.00 60.56 86 PHE A N 1
ATOM 693 C CA . PHE A 1 86 ? -15.407 -3.444 -0.958 1.00 60.56 86 PHE A CA 1
ATOM 694 C C . PHE A 1 86 ? -14.721 -2.665 -2.085 1.00 60.56 86 PHE A C 1
ATOM 696 O O . PHE A 1 86 ? -13.579 -2.968 -2.433 1.00 60.56 86 PHE A O 1
ATOM 703 N N . LYS A 1 87 ? -15.396 -1.684 -2.692 1.00 57.94 87 LYS A N 1
ATOM 704 C CA . LYS A 1 87 ? -14.903 -0.967 -3.879 1.00 57.94 87 LYS A CA 1
ATOM 705 C C . LYS A 1 87 ? -15.467 0.450 -3.935 1.00 57.94 87 LYS A C 1
ATOM 707 O O . LYS A 1 87 ? -16.324 0.753 -4.753 1.00 57.94 87 LYS A O 1
ATOM 712 N N . SER A 1 88 ? -14.997 1.318 -3.047 1.00 59.22 88 SER A N 1
ATOM 713 C CA . SER A 1 88 ? -15.216 2.755 -3.217 1.00 59.22 88 SER A CA 1
ATOM 714 C C . SER A 1 88 ? -14.163 3.316 -4.174 1.00 59.22 88 SER A C 1
ATOM 716 O O . SER A 1 88 ? -12.968 3.089 -3.981 1.00 59.22 88 SER A O 1
ATOM 718 N N . GLU A 1 89 ? -14.582 4.064 -5.199 1.00 65.12 89 GLU A N 1
ATOM 719 C CA . GLU A 1 89 ? -13.653 4.868 -6.011 1.00 65.12 89 GLU A CA 1
ATOM 720 C C . GLU A 1 89 ? -13.060 6.035 -5.202 1.00 65.12 89 GLU A C 1
ATOM 722 O O . GLU A 1 89 ? -11.989 6.560 -5.533 1.00 65.12 89 GLU A O 1
ATOM 727 N N . LYS A 1 90 ? -13.719 6.417 -4.098 1.00 77.38 90 LYS A N 1
ATOM 728 C CA . LYS A 1 90 ? -13.281 7.505 -3.227 1.00 77.38 90 LYS A CA 1
ATOM 729 C C . LYS A 1 90 ? -12.051 7.084 -2.428 1.00 77.38 90 LYS A C 1
ATOM 731 O O . LYS A 1 90 ? -11.975 6.006 -1.842 1.00 77.38 90 LYS A O 1
ATOM 736 N N . ARG A 1 91 ? -11.059 7.976 -2.373 1.00 82.19 91 ARG A N 1
ATOM 737 C CA . ARG A 1 91 ? -9.789 7.741 -1.675 1.00 82.19 91 ARG A CA 1
ATOM 738 C C . ARG A 1 91 ? -9.693 8.578 -0.411 1.00 82.19 91 ARG A C 1
ATOM 740 O O . ARG A 1 91 ? -9.708 9.803 -0.469 1.00 82.19 91 ARG A O 1
ATOM 747 N N . VAL A 1 92 ? -9.408 7.922 0.712 1.00 84.88 92 VAL A N 1
ATOM 748 C CA . VAL A 1 92 ? -9.139 8.581 2.004 1.00 84.88 92 VAL A CA 1
ATOM 749 C C . VAL A 1 92 ? -7.920 9.526 1.931 1.00 84.88 92 VAL A C 1
ATOM 751 O O . VAL A 1 92 ? -7.868 10.547 2.606 1.00 84.88 92 VAL A O 1
ATOM 754 N N . GLY A 1 93 ? -6.938 9.289 1.056 1.00 84.25 93 GLY A N 1
ATOM 755 C CA . GLY A 1 93 ? -5.747 10.152 0.941 1.00 84.25 93 GLY A CA 1
ATOM 756 C C . GLY A 1 93 ? -4.922 10.216 2.240 1.00 84.25 93 GLY A C 1
ATOM 757 O O . GLY A 1 93 ? -4.848 9.220 2.961 1.00 84.25 93 GLY A O 1
ATOM 758 N N . ASN A 1 94 ? -4.301 11.367 2.529 1.00 88.19 94 ASN A N 1
ATOM 759 C CA . ASN A 1 94 ? -3.457 11.581 3.714 1.00 88.19 94 ASN A CA 1
ATOM 760 C C . ASN A 1 94 ? -4.267 12.078 4.932 1.00 88.19 94 ASN A C 1
ATOM 762 O O . ASN A 1 94 ? -4.117 13.215 5.370 1.00 88.19 94 ASN A O 1
ATOM 766 N N . VAL A 1 95 ? -5.188 11.250 5.438 1.00 92.62 95 VAL A N 1
ATOM 767 C CA . VAL A 1 95 ? -5.941 11.554 6.676 1.00 92.62 95 VAL A CA 1
ATOM 768 C C . VAL A 1 95 ? -5.079 11.369 7.923 1.00 92.62 95 VAL A C 1
ATOM 770 O O . VAL A 1 95 ? -5.251 12.107 8.886 1.00 92.62 95 VAL A O 1
ATOM 773 N N . TYR A 1 96 ? -4.121 10.439 7.880 1.00 92.88 96 TYR A N 1
ATOM 774 C CA . TYR A 1 96 ? -3.272 10.100 9.022 1.00 92.88 96 TYR A CA 1
ATOM 775 C C . TYR A 1 96 ? -2.545 11.318 9.601 1.00 92.88 96 TYR A C 1
ATOM 777 O O . TYR A 1 96 ? -2.605 11.541 10.801 1.00 92.88 96 TYR A O 1
ATOM 785 N N . SER A 1 97 ? -1.961 12.177 8.759 1.00 92.25 97 SER A N 1
ATOM 786 C CA . SER A 1 97 ? -1.236 13.368 9.231 1.00 92.25 97 SER A CA 1
ATOM 787 C C . SER A 1 97 ? -2.107 14.400 9.957 1.00 92.25 97 SER A C 1
ATOM 789 O O . SER A 1 97 ? -1.581 15.378 10.474 1.00 92.25 97 SER A O 1
ATOM 791 N N . LYS A 1 98 ? -3.434 14.246 9.916 1.00 93.12 98 LYS A N 1
ATOM 792 C CA . LYS A 1 98 ? -4.399 15.143 10.557 1.00 93.12 98 LYS A CA 1
ATOM 793 C C . LYS A 1 98 ? -5.087 14.493 11.754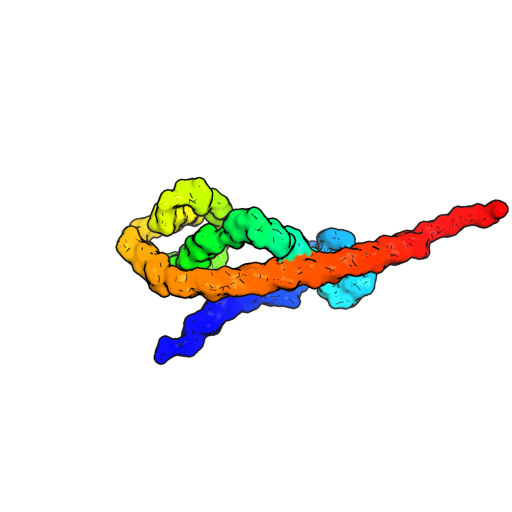 1.00 93.12 98 LYS A C 1
ATOM 795 O O . LYS A 1 98 ? -5.916 15.162 12.361 1.00 93.12 98 LYS A O 1
ATOM 800 N N . ALA A 1 99 ? -4.844 13.214 12.028 1.00 94.88 99 ALA A N 1
ATOM 801 C CA . ALA A 1 99 ? -5.529 12.467 13.073 1.00 94.88 99 ALA A CA 1
ATOM 802 C C . ALA A 1 99 ? -4.675 12.409 14.345 1.00 94.88 99 ALA A C 1
ATOM 804 O O . ALA A 1 99 ? -3.477 12.150 14.262 1.00 94.88 99 ALA A O 1
ATOM 805 N N . GLY A 1 100 ? -5.293 12.643 15.505 1.00 94.12 100 GLY A N 1
ATOM 806 C CA . GLY A 1 100 ? -4.617 12.538 16.807 1.00 94.12 100 GLY A CA 1
ATOM 807 C C . GLY A 1 100 ? -4.646 11.132 17.419 1.00 94.12 100 GLY A C 1
ATOM 808 O O . GLY A 1 100 ? -3.861 10.831 18.311 1.00 94.12 100 GLY A O 1
ATOM 809 N N . SER A 1 101 ? -5.552 10.271 16.952 1.00 97.25 101 SER A N 1
ATOM 810 C CA . SER A 1 101 ? -5.748 8.903 17.442 1.00 97.25 101 SER A CA 1
ATOM 811 C C . SER A 1 101 ? -6.348 8.011 16.353 1.00 97.25 101 SER A C 1
ATOM 813 O O . SER A 1 101 ? -6.786 8.503 15.308 1.00 97.25 101 SER A O 1
ATOM 815 N N . PHE A 1 102 ? -6.411 6.697 16.594 1.00 97.56 102 PHE A N 1
ATOM 816 C CA . PHE A 1 102 ? -7.073 5.768 15.674 1.00 97.56 102 PHE A CA 1
ATOM 817 C C . PHE A 1 102 ? -8.570 6.058 15.526 1.00 97.56 102 PHE A C 1
ATOM 819 O O . PHE A 1 102 ? -9.091 6.060 14.412 1.00 97.56 102 PHE A O 1
ATOM 826 N N . VAL A 1 103 ? -9.254 6.370 16.628 1.00 98.00 103 VAL A N 1
ATOM 827 C CA . VAL A 1 103 ? -10.673 6.747 16.594 1.00 98.00 103 VAL A CA 1
ATOM 828 C C . VAL A 1 103 ? -10.868 7.993 15.728 1.00 98.00 103 VAL A C 1
ATOM 830 O O . VAL A 1 103 ? -11.654 7.967 14.783 1.00 98.00 103 VAL A O 1
ATOM 833 N N . ASP A 1 104 ? -10.087 9.051 15.964 1.00 97.62 104 ASP A N 1
ATOM 834 C CA . ASP A 1 104 ? -10.149 10.284 15.169 1.00 97.62 104 ASP A CA 1
ATOM 835 C C . ASP A 1 104 ? -9.824 10.032 13.682 1.00 97.62 104 ASP A C 1
ATOM 837 O O . ASP A 1 104 ? -10.479 10.570 12.784 1.00 97.62 104 ASP A O 1
ATOM 841 N N . TYR A 1 105 ? -8.864 9.145 13.399 1.00 97.69 105 TYR A N 1
ATOM 842 C CA . TYR A 1 105 ? -8.553 8.704 12.040 1.00 97.69 105 TYR A CA 1
ATOM 843 C C . TYR A 1 105 ? -9.766 8.075 11.346 1.00 97.69 105 TYR A C 1
ATOM 845 O O . TYR A 1 105 ? -10.092 8.475 10.226 1.00 97.69 105 TYR A O 1
ATOM 853 N N . VAL A 1 106 ? -10.446 7.128 12.001 1.00 96.94 106 VAL A N 1
ATOM 854 C CA . VAL A 1 106 ? -11.626 6.443 11.451 1.00 96.94 106 VAL A CA 1
ATOM 855 C C . VAL A 1 106 ? -12.753 7.439 11.198 1.00 96.94 106 VAL A C 1
ATOM 857 O O . VAL A 1 106 ? -13.295 7.464 10.094 1.00 96.94 106 VAL A O 1
ATOM 860 N N . ARG A 1 107 ? -13.038 8.335 12.150 1.00 96.69 107 ARG A N 1
ATOM 861 C CA . ARG A 1 107 ? -14.047 9.400 11.997 1.00 96.69 107 ARG A CA 1
ATOM 862 C C . ARG A 1 107 ? -13.762 10.277 10.773 1.00 96.69 107 ARG A C 1
ATOM 864 O O . ARG A 1 107 ? -14.604 10.444 9.890 1.00 96.69 107 ARG A O 1
ATOM 871 N N . LYS A 1 108 ? -12.528 10.781 10.639 1.00 95.94 108 LYS A N 1
ATOM 872 C CA . LYS A 1 108 ? -12.116 11.590 9.474 1.00 95.94 108 LYS A CA 1
ATOM 873 C C . LYS A 1 108 ? -12.170 10.808 8.163 1.00 95.94 108 LYS A C 1
ATOM 875 O O . LYS A 1 108 ? -12.517 11.381 7.128 1.00 95.94 108 LYS A O 1
ATOM 880 N N . ALA A 1 109 ? -11.801 9.530 8.183 1.00 94.69 109 ALA A N 1
ATOM 881 C CA . ALA A 1 109 ? -11.824 8.684 7.001 1.00 94.69 109 ALA A CA 1
ATOM 882 C C . ALA A 1 109 ? -13.258 8.406 6.529 1.00 94.69 109 ALA A C 1
ATOM 884 O O . ALA A 1 109 ? -13.519 8.535 5.334 1.00 94.69 109 ALA A O 1
ATOM 885 N N . LEU A 1 110 ? -14.188 8.117 7.446 1.00 94.19 110 LEU A N 1
ATOM 886 C CA . LEU A 1 110 ? -15.609 7.923 7.143 1.00 94.19 110 LEU A CA 1
ATOM 887 C C . LEU A 1 110 ? -16.240 9.183 6.549 1.00 94.19 110 LEU A C 1
ATOM 889 O O . LEU A 1 110 ? -16.842 9.090 5.481 1.00 94.19 110 LEU A O 1
ATOM 893 N N . ARG A 1 111 ? -15.998 10.368 7.135 1.00 92.75 111 ARG A N 1
ATOM 894 C CA . ARG A 1 111 ? -16.457 11.649 6.554 1.00 92.75 111 ARG A CA 1
ATOM 895 C C . ARG A 1 111 ? -16.000 11.834 5.121 1.00 92.75 111 ARG A C 1
ATOM 897 O O . ARG A 1 111 ? -16.768 12.247 4.262 1.00 92.75 111 ARG A O 1
ATOM 904 N N . LYS A 1 112 ? -14.739 11.508 4.850 1.00 91.44 112 LYS A N 1
ATOM 905 C CA . LYS A 1 112 ? -14.162 11.655 3.514 1.00 91.44 112 LYS A CA 1
ATOM 906 C C . LYS A 1 112 ? -14.714 10.651 2.501 1.00 91.44 112 LYS A C 1
ATOM 908 O O . LYS A 1 112 ? -14.661 10.906 1.301 1.00 91.44 112 LYS A O 1
ATOM 913 N N . LEU A 1 113 ? -15.196 9.508 2.973 1.00 90.81 113 LEU A N 1
ATOM 914 C CA . LEU A 1 113 ? -15.886 8.524 2.146 1.00 90.81 113 LEU A CA 1
ATOM 915 C C . LEU A 1 113 ? -17.399 8.770 2.083 1.00 90.81 113 LEU A C 1
ATOM 917 O O . LEU A 1 113 ? -18.065 8.062 1.332 1.00 90.81 113 LEU A O 1
ATOM 921 N N . GLU A 1 114 ? -17.911 9.775 2.805 1.00 90.75 114 GLU A N 1
ATOM 922 C CA . GLU A 1 114 ? -19.341 10.063 2.980 1.00 90.75 114 GLU A CA 1
ATOM 923 C C . GLU A 1 114 ? -20.109 8.845 3.519 1.00 90.75 114 GLU A C 1
ATOM 925 O O . GLU A 1 114 ? -21.181 8.489 3.038 1.00 90.75 114 GLU A O 1
ATOM 930 N N . LEU A 1 115 ? -19.521 8.169 4.509 1.00 90.94 115 LEU A N 1
ATOM 931 C CA . LEU A 1 115 ? -20.123 7.025 5.187 1.00 90.94 115 LEU A CA 1
ATOM 932 C C . LEU A 1 115 ? -20.686 7.434 6.550 1.00 90.94 115 LEU A C 1
ATOM 934 O O . LEU A 1 115 ? -20.141 8.305 7.225 1.00 90.94 115 LEU A O 1
ATOM 938 N N . ASP A 1 116 ? -21.760 6.762 6.956 1.00 91.25 116 ASP A N 1
ATOM 939 C CA . ASP A 1 116 ? -22.455 7.011 8.218 1.00 91.25 116 ASP A CA 1
ATOM 940 C C . ASP A 1 116 ? -21.575 6.685 9.434 1.00 91.25 116 ASP A C 1
ATOM 942 O O . ASP A 1 116 ? -21.271 5.523 9.709 1.00 91.25 116 ASP A O 1
ATOM 946 N N . GLU A 1 117 ? -21.176 7.720 10.173 1.00 91.88 117 GLU A N 1
ATOM 947 C CA . GLU A 1 117 ? -20.352 7.597 11.375 1.00 91.88 117 GLU A CA 1
ATOM 948 C C . GLU A 1 117 ? -21.120 7.011 12.570 1.00 91.88 117 GLU A C 1
ATOM 950 O O . GLU A 1 117 ? -20.501 6.426 13.458 1.00 91.88 117 GLU A O 1
ATOM 955 N N . SER A 1 118 ? -22.450 7.134 12.609 1.00 91.25 118 SER A N 1
ATOM 956 C CA . SER A 1 118 ? -23.255 6.753 13.779 1.00 91.25 118 SER A CA 1
ATOM 957 C C . SER A 1 118 ? -23.313 5.239 14.018 1.00 91.25 118 SER A C 1
ATOM 959 O O . SER A 1 118 ? -23.547 4.800 15.142 1.00 91.25 118 SER A O 1
ATOM 961 N N . LYS A 1 119 ? -23.015 4.433 12.988 1.00 91.00 119 LYS A N 1
ATOM 962 C CA . LYS A 1 119 ? -22.991 2.959 13.055 1.00 91.00 119 LYS A CA 1
ATOM 963 C C . LYS A 1 119 ? -21.920 2.392 13.978 1.00 91.00 119 LYS A C 1
ATOM 965 O O . LYS A 1 119 ? -21.998 1.230 14.365 1.00 91.00 119 LYS A O 1
ATOM 970 N N . LEU A 1 120 ? -20.902 3.184 14.295 1.00 94.69 120 LEU A N 1
ATOM 971 C CA . LEU A 1 120 ? -19.762 2.751 15.088 1.00 94.69 120 LEU A CA 1
ATOM 972 C C . LEU A 1 120 ? -19.660 3.596 16.349 1.00 94.69 120 LEU A C 1
ATOM 974 O O . LEU A 1 120 ? -19.553 4.819 16.265 1.00 94.69 120 LEU A O 1
ATOM 978 N N . SER A 1 121 ? -19.612 2.954 17.516 1.00 97.06 121 SER A N 1
ATOM 979 C CA . SER A 1 121 ? -19.201 3.616 18.756 1.00 97.06 121 SER A CA 1
ATOM 980 C C . SER A 1 121 ? -17.676 3.766 18.812 1.00 97.06 121 SER A C 1
ATOM 982 O O . SER A 1 121 ? -16.939 2.975 18.218 1.00 97.06 121 SER A O 1
ATOM 984 N N . ASP A 1 122 ? -17.179 4.752 19.564 1.00 97.88 122 ASP A N 1
ATOM 985 C CA . ASP A 1 122 ? -15.731 4.932 19.758 1.00 97.88 122 ASP A CA 1
ATOM 986 C C . ASP A 1 122 ? -15.085 3.708 20.428 1.00 97.88 122 ASP A C 1
ATOM 988 O O . ASP A 1 122 ? -13.983 3.305 20.055 1.00 97.88 122 ASP A O 1
ATOM 992 N N . SER A 1 123 ? -15.797 3.061 21.359 1.00 97.62 123 SER A N 1
ATOM 993 C CA . SER A 1 123 ? -15.343 1.833 22.023 1.00 97.62 123 SER A CA 1
ATOM 994 C C . SER A 1 123 ? -15.182 0.666 21.049 1.00 97.62 123 SER A C 1
ATOM 996 O O . SER A 1 123 ? -14.186 -0.055 21.110 1.00 97.62 123 SER A O 1
ATOM 998 N N . LEU A 1 124 ? -16.121 0.505 20.111 1.00 97.62 124 LEU A N 1
ATOM 999 C CA . LEU A 1 124 ? -16.033 -0.515 19.073 1.00 97.62 124 LEU A CA 1
ATOM 1000 C C . LEU A 1 124 ? -14.832 -0.244 18.167 1.00 97.62 124 LEU A C 1
ATOM 1002 O O . LEU A 1 124 ? -14.032 -1.148 17.943 1.00 97.62 124 LEU A O 1
ATOM 1006 N N . VAL A 1 125 ? -14.648 0.997 17.706 1.00 97.94 125 VAL A N 1
ATOM 1007 C CA . VAL A 1 125 ? -13.490 1.381 16.881 1.00 97.94 125 VAL A CA 1
ATOM 1008 C C . VAL A 1 125 ? -12.174 1.085 17.605 1.00 97.94 125 VAL A C 1
ATOM 1010 O O . VAL A 1 125 ? -11.277 0.475 17.021 1.00 97.94 125 VAL A O 1
ATOM 1013 N N . GLN A 1 126 ? -12.067 1.448 18.882 1.00 98.31 126 GLN A N 1
ATOM 1014 C CA . GLN A 1 126 ? -10.868 1.177 19.672 1.00 98.31 126 GLN A CA 1
ATOM 1015 C C . GLN A 1 126 ? -10.618 -0.331 19.847 1.00 98.31 126 GLN A C 1
ATOM 1017 O O . GLN A 1 126 ? -9.479 -0.779 19.731 1.00 98.31 126 GLN A O 1
ATOM 1022 N N . SER A 1 127 ? -11.668 -1.144 20.004 1.00 98.31 127 SER A N 1
ATOM 1023 C CA . SER A 1 127 ? -11.517 -2.604 20.093 1.00 98.31 127 SER A CA 1
ATOM 1024 C C . SER A 1 127 ? -10.870 -3.227 18.845 1.00 98.31 127 SER A C 1
ATOM 1026 O O . SER A 1 127 ? -10.078 -4.161 18.970 1.00 98.31 127 SER A O 1
ATOM 1028 N N . TYR A 1 128 ? -11.128 -2.689 17.642 1.00 98.25 128 TYR A N 1
ATOM 1029 C CA . TYR A 1 128 ? -10.469 -3.142 16.409 1.00 98.25 128 TYR A CA 1
ATOM 1030 C C . TYR A 1 128 ? -8.975 -2.823 16.425 1.00 98.25 128 TYR A C 1
ATOM 1032 O O . TYR A 1 128 ? -8.157 -3.668 16.058 1.00 98.25 128 TYR A O 1
ATOM 1040 N N . HIS A 1 129 ? -8.617 -1.616 16.860 1.00 97.88 129 HIS A N 1
ATOM 1041 C CA . HIS A 1 129 ? -7.223 -1.226 17.021 1.00 97.88 129 HIS A CA 1
ATOM 1042 C C . HIS A 1 129 ? -6.494 -2.194 17.951 1.00 97.88 129 HIS A C 1
ATOM 1044 O O . HIS A 1 129 ? -5.476 -2.768 17.569 1.00 97.88 129 HIS A O 1
ATOM 1050 N N . ASP A 1 130 ? -7.049 -2.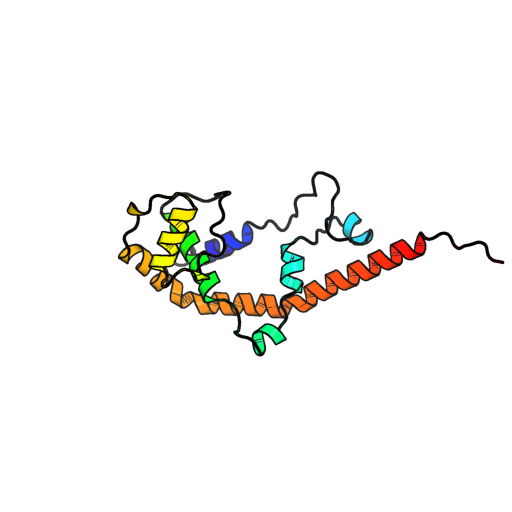438 19.136 1.00 97.94 130 ASP A N 1
ATOM 1051 C CA . ASP A 1 130 ? -6.398 -3.260 20.154 1.00 97.94 130 ASP A CA 1
ATOM 1052 C C . ASP A 1 130 ? -6.317 -4.731 19.735 1.00 97.94 130 ASP A C 1
ATOM 1054 O O . ASP A 1 130 ? -5.276 -5.364 19.917 1.00 97.94 130 ASP A O 1
ATOM 1058 N N . LYS A 1 131 ? -7.357 -5.246 19.064 1.00 97.94 131 LYS A N 1
ATOM 1059 C CA . LYS A 1 131 ? -7.381 -6.597 18.486 1.00 97.94 131 LYS A CA 1
ATOM 1060 C C . LYS A 1 131 ? -6.250 -6.831 17.483 1.00 97.94 131 LYS A C 1
ATOM 1062 O O . LYS A 1 131 ? -5.665 -7.911 17.468 1.00 97.94 131 LYS A O 1
ATOM 1067 N N . TYR A 1 132 ? -5.954 -5.855 16.623 1.00 96.62 132 TYR A N 1
ATOM 1068 C CA . TYR A 1 132 ? -4.968 -6.021 15.548 1.00 96.62 132 TYR A CA 1
ATOM 1069 C C . TYR A 1 132 ? -3.576 -5.481 15.884 1.00 96.62 132 TYR A C 1
ATOM 1071 O O . TYR A 1 132 ? -2.618 -5.818 15.186 1.00 96.62 132 TYR A O 1
ATOM 1079 N N . ARG A 1 133 ? -3.426 -4.706 16.963 1.00 95.12 133 ARG A N 1
ATOM 1080 C CA . ARG A 1 133 ? -2.146 -4.132 17.406 1.00 95.12 133 ARG A CA 1
ATOM 1081 C C . ARG A 1 133 ? -1.002 -5.153 17.515 1.00 95.12 133 ARG A C 1
ATOM 1083 O O . ARG A 1 133 ? 0.100 -4.823 17.072 1.00 95.12 133 ARG A O 1
ATOM 1090 N N . PRO A 1 134 ? -1.202 -6.392 18.016 1.00 94.75 134 PRO A N 1
ATOM 1091 C CA . PRO A 1 134 ? -0.121 -7.381 18.075 1.00 94.75 134 PRO A CA 1
ATOM 1092 C C . PRO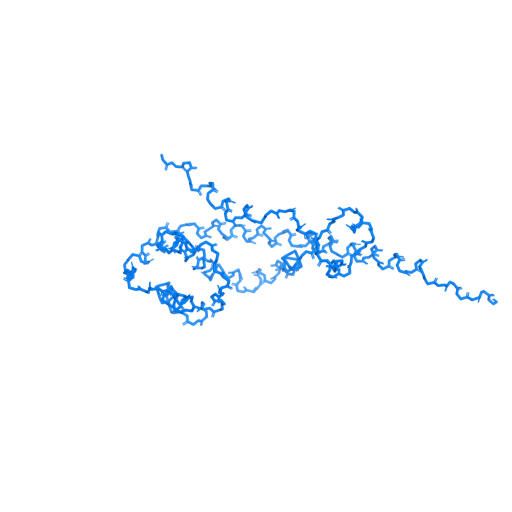 A 1 134 ? 0.480 -7.730 16.703 1.00 94.75 134 PRO A C 1
ATOM 1094 O O . PRO A 1 134 ? 1.660 -8.065 16.616 1.00 94.75 134 PRO A O 1
ATOM 1097 N N . ARG A 1 135 ? -0.296 -7.584 15.619 1.00 92.88 135 ARG A N 1
ATOM 1098 C CA . ARG A 1 135 ? 0.121 -7.904 14.245 1.00 92.88 135 ARG A CA 1
ATOM 1099 C C . ARG A 1 135 ? 0.972 -6.820 13.584 1.00 92.88 135 ARG A C 1
ATOM 1101 O O . ARG A 1 135 ? 1.414 -7.001 12.452 1.00 92.88 135 ARG A O 1
ATOM 1108 N N . MET A 1 136 ? 1.243 -5.701 14.262 1.00 91.06 136 MET A N 1
ATOM 1109 C CA . MET A 1 136 ? 2.125 -4.663 13.712 1.00 91.06 136 MET A CA 1
ATOM 1110 C C . MET A 1 136 ? 3.515 -5.209 13.364 1.00 91.06 136 MET A C 1
ATOM 1112 O O . MET A 1 136 ? 4.057 -4.851 12.321 1.00 91.06 136 MET A O 1
ATOM 1116 N N . LYS A 1 137 ? 4.039 -6.152 14.159 1.00 89.12 137 LYS A N 1
ATOM 1117 C CA . LYS A 1 137 ? 5.334 -6.802 13.899 1.00 89.12 137 LYS A CA 1
ATOM 1118 C C . LYS A 1 137 ? 5.358 -7.575 12.576 1.00 89.12 137 LYS A C 1
ATOM 1120 O O . LYS A 1 137 ? 6.355 -7.541 11.861 1.00 89.12 137 LYS A O 1
ATOM 1125 N N . GLU A 1 138 ? 4.255 -8.233 12.214 1.00 91.44 138 GLU A N 1
ATOM 1126 C CA . GLU A 1 138 ? 4.125 -8.926 10.921 1.00 91.44 138 GLU A CA 1
ATOM 1127 C C . GLU A 1 138 ? 4.211 -7.926 9.760 1.00 91.44 138 GLU A C 1
ATOM 1129 O O . GLU A 1 138 ? 4.875 -8.168 8.751 1.00 91.44 138 GLU A O 1
ATOM 1134 N N . MET A 1 139 ? 3.568 -6.767 9.915 1.00 89.94 139 MET A N 1
ATOM 1135 C CA . MET A 1 139 ? 3.580 -5.713 8.907 1.00 89.94 139 MET A CA 1
ATOM 1136 C C . MET A 1 139 ? 4.954 -5.045 8.776 1.00 89.94 139 MET A C 1
ATOM 1138 O O . MET A 1 139 ? 5.361 -4.702 7.663 1.00 89.94 139 MET A O 1
ATOM 1142 N N . GLU A 1 140 ? 5.679 -4.864 9.878 1.00 88.56 140 GLU A N 1
ATOM 1143 C CA . GLU A 1 140 ? 7.070 -4.398 9.862 1.00 88.56 140 GLU A CA 1
ATOM 1144 C C . GLU A 1 140 ? 7.965 -5.383 9.115 1.00 88.56 140 GLU A C 1
ATOM 1146 O O . GLU A 1 140 ? 8.646 -4.983 8.170 1.00 88.56 140 GLU A O 1
ATOM 1151 N N . ALA A 1 141 ? 7.895 -6.672 9.458 1.00 90.69 141 ALA A N 1
ATOM 1152 C CA . ALA A 1 141 ? 8.664 -7.721 8.795 1.00 90.69 141 ALA A CA 1
ATOM 1153 C C . ALA A 1 141 ? 8.384 -7.766 7.284 1.00 90.69 141 ALA A C 1
ATOM 1155 O O . ALA A 1 141 ? 9.310 -7.780 6.471 1.00 90.69 141 ALA A O 1
ATOM 1156 N N . PHE A 1 142 ? 7.111 -7.700 6.887 1.00 90.06 142 PHE A N 1
ATOM 1157 C CA . PHE A 1 142 ? 6.730 -7.665 5.476 1.00 90.06 142 PHE A CA 1
ATOM 1158 C C . PHE A 1 142 ? 7.269 -6.426 4.743 1.00 90.06 142 PHE A C 1
ATOM 1160 O O . PHE A 1 142 ? 7.751 -6.520 3.613 1.00 90.06 142 PHE A O 1
ATOM 1167 N N . ASN A 1 143 ? 7.199 -5.245 5.361 1.00 89.12 143 ASN A N 1
ATOM 1168 C CA . ASN A 1 143 ? 7.725 -4.034 4.735 1.00 89.12 143 ASN A CA 1
ATOM 1169 C C . ASN A 1 143 ? 9.256 -4.043 4.668 1.00 89.12 143 ASN A C 1
ATOM 1171 O O . ASN A 1 143 ? 9.803 -3.567 3.676 1.00 89.12 143 ASN A O 1
ATOM 1175 N N . MET A 1 144 ? 9.941 -4.637 5.647 1.00 90.25 144 MET A N 1
ATOM 1176 C CA . MET A 1 144 ? 11.384 -4.863 5.570 1.00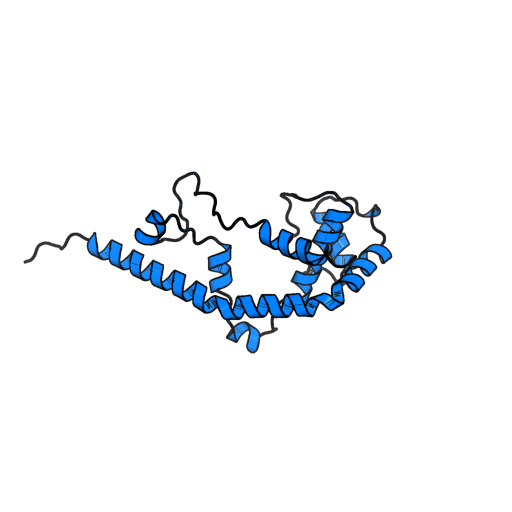 90.25 144 MET A CA 1
ATOM 1177 C C . MET A 1 144 ? 11.743 -5.794 4.414 1.00 90.25 144 MET A C 1
ATOM 1179 O O . MET A 1 144 ? 12.622 -5.454 3.631 1.00 90.25 144 MET A O 1
ATOM 1183 N N . LEU A 1 145 ? 10.997 -6.884 4.212 1.00 91.88 145 LEU A N 1
ATOM 1184 C CA . LEU A 1 145 ? 11.182 -7.757 3.049 1.00 91.88 145 LEU A CA 1
ATOM 1185 C C . LEU A 1 145 ? 11.034 -6.986 1.726 1.00 91.88 145 LEU A C 1
ATOM 1187 O O . LEU A 1 145 ? 11.836 -7.160 0.809 1.00 91.88 145 LEU A O 1
ATOM 1191 N N . LYS A 1 146 ? 10.047 -6.085 1.623 1.00 91.31 146 LYS A N 1
ATOM 1192 C CA . LYS A 1 146 ? 9.883 -5.233 0.432 1.00 91.31 146 LYS A CA 1
ATOM 1193 C C . LYS A 1 146 ? 11.077 -4.317 0.189 1.00 91.31 146 LYS A C 1
ATOM 1195 O O . LYS A 1 146 ? 11.436 -4.108 -0.964 1.00 91.31 146 LYS A O 1
ATOM 1200 N N . VAL A 1 147 ? 11.657 -3.761 1.249 1.00 91.31 147 VAL A N 1
ATOM 1201 C CA . VAL A 1 147 ? 12.852 -2.914 1.163 1.00 91.31 147 VAL A CA 1
ATOM 1202 C C . VAL A 1 147 ? 14.061 -3.748 0.744 1.00 91.31 147 VAL A C 1
ATOM 1204 O O . VAL A 1 147 ? 14.805 -3.331 -0.134 1.00 91.31 147 VAL A O 1
ATOM 1207 N N . SER A 1 148 ? 14.228 -4.953 1.294 1.00 92.19 148 SER A N 1
ATOM 1208 C CA . SER A 1 148 ? 15.310 -5.867 0.911 1.00 92.19 148 SER A CA 1
ATOM 1209 C C . SER A 1 148 ? 15.245 -6.293 -0.559 1.00 92.19 148 SER A C 1
ATOM 1211 O O . SER A 1 148 ? 16.285 -6.457 -1.186 1.00 92.19 148 SER A O 1
ATOM 1213 N N . LEU A 1 149 ? 14.042 -6.446 -1.126 1.00 93.81 149 LEU A N 1
ATOM 1214 C CA . LEU A 1 149 ? 13.846 -6.822 -2.534 1.00 93.81 149 LEU A CA 1
ATOM 1215 C C . LEU A 1 149 ? 13.855 -5.634 -3.507 1.00 93.81 149 LEU A C 1
ATOM 1217 O O . LEU A 1 149 ? 13.929 -5.835 -4.720 1.00 93.81 149 LEU A O 1
ATOM 1221 N N . ALA A 1 150 ? 13.771 -4.401 -3.010 1.00 94.56 150 ALA A N 1
ATOM 1222 C CA . ALA A 1 150 ? 13.709 -3.208 -3.848 1.00 94.56 150 ALA A CA 1
ATOM 1223 C C . ALA A 1 150 ? 14.906 -3.047 -4.807 1.00 94.56 150 ALA A C 1
ATOM 1225 O O . ALA A 1 150 ? 14.644 -2.793 -5.986 1.00 94.56 150 ALA A O 1
ATOM 1226 N N . PRO A 1 151 ? 16.172 -3.287 -4.395 1.00 93.81 151 PRO A N 1
ATOM 1227 C CA . PRO A 1 151 ? 17.320 -3.216 -5.303 1.00 93.81 151 PRO A CA 1
ATOM 1228 C C . PRO A 1 151 ? 17.245 -4.225 -6.454 1.00 93.81 151 PRO A C 1
ATOM 1230 O O . PRO A 1 151 ? 17.694 -3.943 -7.560 1.00 93.81 151 PRO A O 1
ATOM 1233 N N . CYS A 1 152 ? 16.638 -5.398 -6.237 1.00 94.88 152 CYS A N 1
ATOM 1234 C CA . CYS A 1 152 ? 16.438 -6.379 -7.305 1.00 94.88 152 CYS A CA 1
ATOM 1235 C C . CYS A 1 152 ? 15.433 -5.867 -8.345 1.00 94.88 152 CYS A C 1
ATOM 1237 O O . CYS A 1 152 ? 15.653 -6.013 -9.545 1.00 94.88 152 CYS A O 1
ATOM 1239 N N . ILE A 1 153 ? 14.343 -5.234 -7.896 1.00 93.12 153 ILE A N 1
ATOM 1240 C CA . ILE A 1 153 ? 13.343 -4.629 -8.789 1.00 93.12 153 ILE A CA 1
ATOM 1241 C C . ILE A 1 153 ? 13.963 -3.453 -9.553 1.00 93.12 153 ILE A C 1
ATOM 1243 O O . ILE A 1 153 ? 13.744 -3.321 -10.755 1.00 93.12 153 ILE A O 1
ATOM 1247 N N . GLU A 1 154 ? 14.758 -2.620 -8.879 1.00 94.12 154 GLU A N 1
ATOM 1248 C CA . GLU A 1 154 ? 15.525 -1.546 -9.511 1.00 94.12 154 GLU A CA 1
ATOM 1249 C C . GLU A 1 154 ? 16.479 -2.094 -10.578 1.00 94.12 154 GLU A C 1
ATOM 1251 O O . GLU A 1 154 ? 16.436 -1.639 -11.719 1.00 94.12 154 GLU A O 1
ATOM 1256 N N . GLY A 1 155 ? 17.268 -3.119 -10.248 1.00 94.69 155 GLY A N 1
ATOM 1257 C CA . GLY A 1 155 ? 18.185 -3.773 -11.179 1.00 94.69 155 GLY A CA 1
ATOM 1258 C C . GLY A 1 155 ? 17.479 -4.315 -12.421 1.00 94.69 155 GLY A C 1
ATOM 1259 O O . GLY A 1 155 ? 17.923 -4.049 -13.535 1.00 94.69 155 GLY A O 1
ATOM 1260 N N . LEU A 1 156 ? 16.336 -4.993 -12.261 1.00 92.69 156 LEU A N 1
ATOM 1261 C CA . LEU A 1 156 ? 15.523 -5.462 -13.391 1.00 92.69 156 LEU A CA 1
ATOM 1262 C C . LEU A 1 156 ? 15.059 -4.306 -14.289 1.00 92.69 156 LEU A C 1
ATOM 1264 O O . LEU A 1 156 ? 15.128 -4.410 -15.512 1.00 92.69 156 LEU A O 1
ATOM 1268 N N . ILE A 1 157 ? 14.628 -3.189 -13.695 1.00 91.69 157 ILE A N 1
ATOM 1269 C CA . ILE A 1 157 ? 14.215 -1.990 -14.438 1.00 91.69 157 ILE A CA 1
ATOM 1270 C C . ILE A 1 157 ? 15.403 -1.358 -15.179 1.00 91.69 157 ILE A C 1
ATOM 1272 O O . ILE A 1 157 ? 15.256 -0.919 -16.319 1.00 91.69 157 ILE A O 1
ATOM 1276 N N . LEU A 1 158 ? 16.575 -1.280 -14.546 1.00 93.69 158 LEU A N 1
ATOM 1277 C CA . LEU A 1 158 ? 17.777 -0.705 -15.151 1.00 93.69 158 LEU A CA 1
ATOM 1278 C C . LEU A 1 158 ? 18.315 -1.572 -16.296 1.00 93.69 158 LEU A C 1
ATOM 1280 O O . LEU A 1 158 ? 18.698 -1.032 -17.333 1.00 93.69 158 LEU A O 1
ATOM 1284 N N . LEU A 1 159 ? 18.298 -2.898 -16.142 1.00 94.50 159 LEU A N 1
ATOM 1285 C CA . LEU A 1 159 ? 18.691 -3.836 -17.194 1.00 94.50 159 LEU A CA 1
ATOM 1286 C C . LEU A 1 159 ? 17.759 -3.746 -18.403 1.00 94.50 159 LEU A C 1
ATOM 1288 O O . LEU A 1 159 ? 18.234 -3.643 -19.531 1.00 94.50 159 LEU A O 1
ATOM 1292 N N . ASP A 1 160 ? 16.445 -3.701 -18.180 1.00 92.88 160 ASP A N 1
ATOM 1293 C CA . ASP A 1 160 ? 15.475 -3.510 -19.261 1.00 92.88 160 ASP A CA 1
ATOM 1294 C C . ASP A 1 160 ? 15.695 -2.185 -20.005 1.00 92.88 160 ASP A C 1
ATOM 1296 O O . ASP A 1 160 ? 15.681 -2.141 -21.235 1.00 92.88 160 ASP A O 1
ATOM 1300 N N . ARG A 1 161 ? 15.988 -1.104 -19.275 1.00 91.12 161 ARG A N 1
ATOM 1301 C CA . ARG A 1 161 ? 16.335 0.187 -19.885 1.00 91.12 161 ARG A CA 1
ATOM 1302 C C . ARG A 1 161 ? 17.604 0.122 -20.718 1.00 91.12 161 ARG A C 1
ATOM 1304 O O . ARG A 1 161 ? 17.661 0.743 -21.776 1.00 91.12 161 ARG A O 1
ATOM 1311 N N . LEU A 1 162 ? 18.617 -0.600 -20.252 1.00 93.00 162 LEU A N 1
ATOM 1312 C CA . LEU A 1 162 ? 19.840 -0.797 -21.018 1.00 93.00 162 LEU A CA 1
ATOM 1313 C C . LEU A 1 162 ? 19.551 -1.557 -22.319 1.00 93.00 162 LEU A C 1
ATOM 1315 O O . LEU A 1 162 ? 20.040 -1.155 -23.374 1.00 93.00 162 LEU A O 1
ATOM 1319 N N . CYS A 1 163 ? 18.724 -2.606 -22.261 1.00 92.12 163 CYS A N 1
ATOM 1320 C CA . CYS A 1 163 ? 18.264 -3.333 -23.444 1.00 92.12 163 CYS A CA 1
ATOM 1321 C C . CYS A 1 163 ? 17.513 -2.409 -24.408 1.00 92.12 163 CYS A C 1
ATOM 1323 O O . CYS A 1 163 ? 17.868 -2.341 -25.581 1.00 92.12 163 CYS A O 1
ATOM 1325 N N . TYR A 1 164 ? 16.557 -1.628 -23.899 1.00 91.25 164 TYR A N 1
ATOM 1326 C CA . TYR A 1 164 ? 15.826 -0.642 -24.692 1.00 91.25 164 TYR A CA 1
ATOM 1327 C C . TYR A 1 164 ? 16.770 0.342 -25.397 1.00 91.25 164 TYR A C 1
ATOM 1329 O O . TYR A 1 164 ? 16.637 0.573 -26.592 1.00 91.25 164 TYR A O 1
ATOM 1337 N N . LEU A 1 165 ? 17.760 0.902 -24.694 1.00 90.88 165 LEU A N 1
ATOM 1338 C CA . LEU A 1 165 ? 18.719 1.833 -25.299 1.00 90.88 165 LEU A CA 1
ATOM 1339 C C . LEU A 1 165 ? 19.560 1.171 -26.397 1.00 90.88 165 LEU A C 1
ATOM 1341 O O . LEU A 1 165 ? 19.767 1.777 -27.447 1.00 90.88 165 LEU A O 1
ATOM 1345 N N . LYS A 1 166 ? 20.005 -0.075 -26.190 1.00 91.19 166 LYS A N 1
ATOM 1346 C CA . LYS A 1 166 ? 20.734 -0.842 -27.212 1.00 91.19 166 LYS A CA 1
ATOM 1347 C C . LYS A 1 166 ? 19.898 -1.082 -28.465 1.00 91.19 166 LYS A C 1
ATOM 1349 O O . LYS A 1 166 ? 20.418 -0.957 -29.570 1.00 91.19 166 LYS A O 1
ATOM 1354 N N . GLU A 1 167 ? 18.616 -1.391 -28.301 1.00 90.94 167 GLU A N 1
ATOM 1355 C CA . GLU A 1 167 ? 17.693 -1.552 -29.426 1.00 90.94 167 GLU A CA 1
ATOM 1356 C C . GLU A 1 167 ? 17.610 -0.263 -30.254 1.00 90.94 167 GLU A C 1
ATOM 1358 O O . GLU A 1 167 ? 17.661 -0.340 -31.477 1.00 90.94 167 GLU A O 1
ATOM 1363 N N . GLN A 1 168 ? 17.583 0.917 -29.620 1.00 83.75 168 GLN A N 1
ATOM 1364 C CA . GLN A 1 168 ? 17.503 2.192 -30.346 1.00 83.75 168 GLN A CA 1
ATOM 1365 C C . GLN A 1 168 ? 18.790 2.580 -31.078 1.00 83.75 168 GLN A C 1
ATOM 1367 O O . GLN A 1 168 ? 18.720 3.135 -32.173 1.00 83.75 168 GLN A O 1
ATOM 1372 N N . VAL A 1 169 ? 19.964 2.273 -30.518 1.00 76.56 169 VAL A N 1
ATOM 1373 C CA . VAL A 1 169 ? 21.251 2.539 -31.190 1.00 76.56 169 VAL A CA 1
ATOM 1374 C C . VAL A 1 169 ? 21.353 1.760 -32.504 1.00 76.56 169 VAL A C 1
ATOM 1376 O O . VAL A 1 169 ? 21.818 2.303 -33.501 1.00 76.56 169 VAL A O 1
ATOM 1379 N N . ASN A 1 170 ? 20.829 0.534 -32.541 1.00 61.50 170 ASN A N 1
ATOM 1380 C CA . ASN A 1 170 ? 20.811 -0.297 -33.747 1.00 61.50 170 ASN A CA 1
ATOM 1381 C C . ASN A 1 170 ? 19.819 0.187 -34.828 1.00 61.50 170 ASN A C 1
ATOM 1383 O O . ASN A 1 170 ? 19.824 -0.356 -35.928 1.00 61.50 170 ASN A O 1
ATOM 1387 N N . HIS A 1 171 ? 18.971 1.180 -34.529 1.00 56.88 171 HIS A N 1
ATOM 1388 C CA . HIS A 1 171 ? 18.011 1.775 -35.471 1.00 56.88 171 HIS A CA 1
ATOM 1389 C C . HIS A 1 171 ? 18.429 3.171 -35.964 1.00 56.88 171 HIS A C 1
ATOM 1391 O O . HIS A 1 171 ? 17.723 3.763 -36.782 1.00 56.88 171 HIS A O 1
ATOM 1397 N N . CYS A 1 172 ? 19.555 3.719 -35.492 1.00 47.66 172 CYS A N 1
ATOM 1398 C CA . CYS A 1 172 ? 20.094 4.954 -36.052 1.00 47.66 172 CYS A CA 1
ATOM 1399 C C . CYS A 1 172 ? 20.755 4.627 -37.405 1.00 47.66 172 CYS A C 1
ATOM 1401 O O . CYS A 1 172 ? 21.600 3.727 -37.435 1.00 47.66 172 CYS A O 1
ATOM 1403 N N . PRO A 1 173 ? 20.409 5.305 -38.518 1.00 55.16 173 PRO A N 1
ATOM 1404 C CA . PRO A 1 173 ? 21.129 5.117 -39.769 1.00 55.16 173 PRO A CA 1
ATOM 1405 C C . PRO A 1 173 ? 22.599 5.430 -39.506 1.00 55.16 173 PRO A C 1
ATOM 1407 O O . PRO A 1 173 ? 22.917 6.510 -39.000 1.00 55.16 173 PRO A O 1
ATOM 1410 N N . GLN A 1 174 ? 23.491 4.494 -39.824 1.00 57.22 174 GLN A N 1
ATOM 1411 C CA . GLN A 1 174 ? 24.902 4.830 -39.929 1.00 57.22 174 GLN A CA 1
ATOM 1412 C C . GLN A 1 174 ? 24.988 5.938 -40.983 1.00 57.22 174 GLN A C 1
ATOM 1414 O O . GLN A 1 174 ? 24.559 5.752 -42.124 1.00 57.22 174 GLN A O 1
ATOM 1419 N N . GLY A 1 175 ? 25.407 7.135 -40.562 1.00 59.53 175 GLY A N 1
ATOM 1420 C CA . GLY A 1 175 ? 25.661 8.236 -41.487 1.00 59.53 175 GLY A CA 1
ATOM 1421 C C . GLY A 1 175 ? 26.652 7.778 -42.562 1.00 59.53 175 GLY A C 1
ATOM 1422 O O . GLY A 1 175 ? 27.416 6.848 -42.300 1.00 59.53 175 GLY A O 1
ATOM 1423 N N . PRO A 1 176 ? 26.620 8.376 -43.764 1.00 54.47 176 PRO A N 1
ATOM 1424 C CA . PRO A 1 176 ? 27.441 7.912 -44.873 1.00 54.47 176 PRO A CA 1
ATOM 1425 C C . PRO A 1 176 ? 28.910 7.859 -44.447 1.00 54.47 176 PRO A C 1
ATOM 1427 O O . PRO A 1 176 ? 29.445 8.851 -43.949 1.00 54.47 176 PRO A O 1
ATOM 1430 N N . GLU A 1 177 ? 29.525 6.687 -44.612 1.00 51.94 177 GLU A N 1
ATOM 1431 C CA . GLU A 1 177 ? 30.965 6.509 -44.455 1.00 51.94 177 GLU A CA 1
ATOM 1432 C C . GLU A 1 177 ? 31.657 7.403 -45.493 1.00 51.94 177 GLU A C 1
ATOM 1434 O O . GLU A 1 177 ? 31.421 7.262 -46.696 1.00 51.94 177 GLU A O 1
ATOM 1439 N N . GLY A 1 178 ? 32.411 8.390 -45.005 1.00 50.38 178 GLY A N 1
ATOM 1440 C CA . GLY A 1 178 ? 33.218 9.309 -45.809 1.00 50.38 178 GLY A CA 1
ATOM 1441 C C . GLY A 1 178 ? 34.672 8.883 -45.857 1.00 50.38 178 GLY A C 1
ATOM 1442 O O . GLY A 1 178 ? 35.138 8.290 -44.857 1.00 50.38 178 GLY A O 1
#

Organism: Scleropages formosus (NCBI:txid113540)

pLDDT: mean 79.2, std 20.96, range [26.02, 98.31]